Protein AF-A0A8C2HNK2-F1 (afdb_monomer_lite)

InterPro domains:
  IPR000242 Tyrosine-specific protein phosphatase, PTPase domain [PF00102] (19-70)
  IPR000242 Tyrosine-specific protein phosphatase, PTPase domain [PR00700] (31-38)
  IPR000242 Tyrosine-specific protein phosphatase, PTPase domain [PR00700] (49-69)
  IPR000242 Tyrosine-specific protein phosphatase, PTPase domain [PS50055] (1-70)
  IPR029021 Protein-tyrosine phosphatase-like [G3DSA:3.90.190.10] (4-71)
  IPR029021 Protein-tyrosine phosphatase-like [SSF52799] (19-69)
  IPR052074 Non-receptor Tyrosine-protein Phosphatases [PTHR46900] (20-70)

Sequence (74 aa):
MSDWSNQREQEEKPIQEHLDTTRVMLGKDGGYINANFIKMPVKDENFLYIACQGPLPTTLGDFWQMVWEKWRGG

Radius of gyration: 16.17 Å; chains: 1; bounding box: 48×22×40 Å

Secondary structure (DSSP, 8-state):
---HHHHHHHHHHHHHHHHHHTEEEETTTTEEEEEEEEEEEETTEEEEEEEEPPPPTTTHHHHHHHHHHHHT--

Structure (mmCIF, N/CA/C/O backbone):
data_AF-A0A8C2HNK2-F1
#
_entry.id   AF-A0A8C2HNK2-F1
#
loop_
_atom_site.group_PDB
_atom_site.id
_atom_site.type_symbol
_atom_site.label_atom_id
_atom_site.label_alt_id
_atom_site.label_comp_id
_atom_site.label_asym_id
_atom_site.label_entity_id
_atom_site.label_seq_id
_atom_site.pdbx_PDB_ins_code
_atom_site.Cartn_x
_atom_site.Cartn_y
_atom_site.Cartn_z
_atom_site.occupancy
_atom_site.B_iso_or_equiv
_atom_site.auth_seq_id
_atom_site.auth_comp_id
_atom_site.auth_asym_id
_atom_site.auth_atom_id
_atom_site.pdbx_PDB_model_num
ATOM 1 N N . MET A 1 1 ? 37.784 -0.162 19.444 1.00 49.16 1 MET A N 1
ATOM 2 C CA . MET A 1 1 ? 36.511 -0.757 18.991 1.00 49.16 1 MET A CA 1
ATOM 3 C C . MET A 1 1 ? 35.842 0.258 18.088 1.00 49.16 1 MET A C 1
ATOM 5 O O . MET A 1 1 ? 35.610 1.364 18.551 1.00 49.16 1 MET A O 1
ATOM 9 N N . SER A 1 2 ? 35.635 -0.058 16.810 1.00 58.41 2 SER A N 1
ATOM 10 C CA . SER A 1 2 ? 34.792 0.758 15.930 1.00 58.41 2 SER A CA 1
ATOM 11 C C . SER A 1 2 ? 33.371 0.788 16.494 1.00 58.41 2 SER A C 1
ATOM 13 O O . SER A 1 2 ? 32.881 -0.231 16.981 1.00 58.41 2 SER A O 1
ATOM 15 N N . ASP A 1 3 ? 32.745 1.959 16.494 1.00 73.19 3 ASP A N 1
ATOM 16 C CA . ASP A 1 3 ? 31.383 2.143 16.983 1.00 73.19 3 ASP A CA 1
ATOM 17 C C . ASP A 1 3 ? 30.374 1.613 15.952 1.00 73.19 3 ASP A C 1
ATOM 19 O O . ASP A 1 3 ? 29.998 2.290 14.996 1.00 73.19 3 ASP A O 1
ATOM 23 N N . TRP A 1 4 ? 29.964 0.361 16.148 1.00 62.12 4 TRP A N 1
ATOM 24 C CA . TRP A 1 4 ? 28.978 -0.346 15.326 1.00 62.12 4 TRP A CA 1
ATOM 25 C C . TRP A 1 4 ? 27.553 0.207 15.472 1.00 62.12 4 TRP A C 1
ATOM 27 O O . TRP A 1 4 ? 26.682 -0.131 14.672 1.00 62.12 4 TRP A O 1
ATOM 37 N N . SER A 1 5 ? 27.276 1.019 16.498 1.00 74.50 5 SER A N 1
ATOM 38 C CA . SER A 1 5 ? 25.944 1.607 16.703 1.00 74.50 5 SER A CA 1
ATOM 39 C C . SER A 1 5 ? 25.712 2.736 15.706 1.00 74.50 5 SER A C 1
ATOM 41 O O . SER A 1 5 ? 24.682 2.763 15.041 1.00 74.50 5 SER A O 1
ATOM 43 N N . ASN A 1 6 ? 26.724 3.584 15.517 1.00 77.56 6 ASN A N 1
ATOM 44 C CA . ASN A 1 6 ? 26.692 4.663 14.535 1.00 77.56 6 ASN A CA 1
ATOM 45 C C . ASN A 1 6 ? 26.618 4.137 13.086 1.00 77.56 6 ASN A C 1
ATOM 47 O O . ASN A 1 6 ? 25.975 4.750 12.242 1.00 77.56 6 ASN A O 1
ATOM 51 N N . GLN A 1 7 ? 27.233 2.982 12.791 1.00 73.25 7 GLN A N 1
ATOM 52 C CA . GLN A 1 7 ? 27.112 2.335 11.474 1.00 73.25 7 GLN A CA 1
ATOM 53 C C . GLN A 1 7 ? 25.703 1.791 11.216 1.00 73.25 7 GLN A C 1
ATOM 55 O O . GLN A 1 7 ? 25.155 2.044 10.149 1.00 73.25 7 GLN A O 1
ATOM 60 N N . ARG A 1 8 ? 25.083 1.120 12.197 1.00 73.75 8 ARG A N 1
ATOM 61 C CA . ARG A 1 8 ? 23.698 0.641 12.058 1.00 73.75 8 ARG A CA 1
ATOM 62 C C . ARG A 1 8 ? 22.711 1.784 11.873 1.00 73.75 8 ARG A C 1
ATOM 64 O O . ARG A 1 8 ? 21.853 1.700 11.009 1.00 73.75 8 ARG A O 1
ATOM 71 N N . GLU A 1 9 ? 22.879 2.880 12.607 1.00 75.81 9 GLU A N 1
ATOM 72 C CA . GLU A 1 9 ? 22.015 4.052 12.446 1.00 75.81 9 GLU A CA 1
ATOM 73 C C . GLU A 1 9 ? 22.172 4.699 11.054 1.00 75.81 9 GLU A C 1
ATOM 75 O O . GLU A 1 9 ? 21.187 5.126 10.449 1.00 75.81 9 GLU A O 1
ATOM 80 N N . GLN A 1 10 ? 23.394 4.730 10.505 1.00 74.31 10 GLN A N 1
ATOM 81 C CA . GLN A 1 10 ? 23.642 5.210 9.140 1.00 74.31 10 GLN A CA 1
ATOM 82 C C . GLN A 1 10 ? 23.093 4.278 8.056 1.00 74.31 10 GLN A C 1
ATOM 84 O O . GLN A 1 10 ? 22.731 4.766 6.990 1.00 74.31 10 GLN A O 1
ATOM 89 N N . GLU A 1 11 ? 23.023 2.971 8.306 1.00 78.50 11 GLU A N 1
ATOM 90 C CA . GLU A 1 11 ? 22.434 1.991 7.384 1.00 78.50 11 GLU A CA 1
ATOM 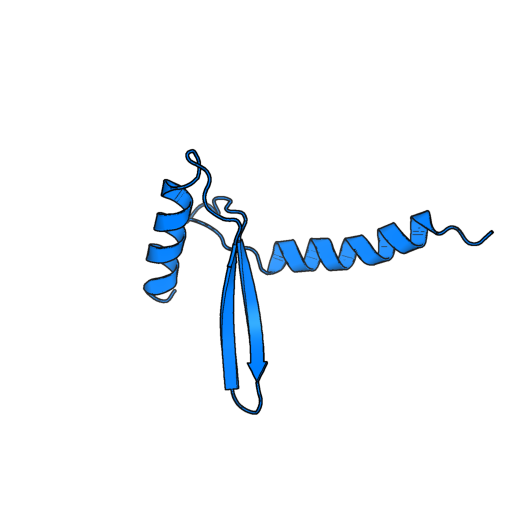91 C C . GLU A 1 11 ? 20.899 1.967 7.468 1.00 78.50 11 GLU A C 1
ATOM 93 O O . GLU A 1 11 ? 20.224 1.860 6.445 1.00 78.50 11 GLU A O 1
ATOM 98 N N . GLU A 1 12 ? 20.330 2.126 8.663 1.00 76.56 12 GLU A N 1
ATOM 99 C CA . GLU A 1 12 ? 18.882 2.113 8.899 1.00 76.56 12 GLU A CA 1
ATOM 100 C C . GLU A 1 12 ? 18.184 3.363 8.352 1.00 76.56 12 GLU A C 1
ATOM 102 O O . GLU A 1 12 ? 17.084 3.252 7.809 1.00 76.56 12 GLU A O 1
ATOM 107 N N . LYS A 1 13 ? 18.809 4.547 8.438 1.00 79.62 13 LYS A N 1
ATOM 108 C CA . LYS A 1 13 ? 18.193 5.797 7.955 1.00 79.62 13 LYS A CA 1
ATOM 109 C C . LYS A 1 13 ? 17.820 5.766 6.465 1.00 79.62 13 LYS A C 1
ATOM 111 O O . LYS A 1 13 ? 16.653 6.007 6.164 1.00 79.62 13 LYS A O 1
ATOM 116 N N . PRO A 1 14 ? 18.728 5.421 5.534 1.00 81.25 14 PRO A N 1
ATOM 117 C CA . PRO A 1 14 ? 18.392 5.293 4.119 1.00 81.25 14 PRO A CA 1
ATOM 118 C C . PRO A 1 14 ? 17.299 4.255 3.855 1.00 81.25 14 PRO A C 1
ATOM 120 O O . PRO A 1 14 ? 16.459 4.460 2.983 1.00 81.25 14 PRO A O 1
ATOM 123 N N . ILE A 1 15 ? 17.294 3.145 4.602 1.00 77.88 15 ILE A N 1
ATOM 124 C CA . ILE A 1 15 ? 16.279 2.093 4.465 1.00 77.88 15 ILE A CA 1
ATOM 125 C C . ILE A 1 15 ? 14.912 2.634 4.887 1.00 77.88 15 ILE A C 1
ATOM 127 O O . ILE A 1 15 ? 13.943 2.477 4.149 1.00 77.88 15 ILE A O 1
ATOM 131 N N . GLN A 1 16 ? 14.837 3.307 6.034 1.00 77.31 16 GLN A N 1
ATOM 132 C CA . GLN A 1 16 ? 13.600 3.893 6.541 1.00 77.31 16 GLN A CA 1
ATOM 133 C C . GLN A 1 16 ? 13.062 4.978 5.597 1.00 77.31 16 GLN A C 1
ATOM 135 O O . GLN A 1 16 ? 11.897 4.927 5.210 1.00 77.31 16 GLN A O 1
ATOM 140 N N . GLU A 1 17 ? 13.916 5.897 5.141 1.00 80.31 17 GLU A N 1
ATOM 141 C CA . GLU A 1 17 ? 13.543 6.930 4.166 1.00 80.31 17 GLU A CA 1
ATOM 142 C C . GLU A 1 17 ? 13.041 6.318 2.845 1.00 80.31 17 GLU A C 1
ATOM 144 O O . GLU A 1 17 ? 12.056 6.773 2.252 1.00 80.31 17 GLU A O 1
ATOM 149 N N . HIS A 1 18 ? 13.680 5.242 2.380 1.00 75.75 18 HIS A N 1
ATOM 150 C CA . HIS A 1 18 ? 13.250 4.531 1.180 1.00 75.75 18 HIS A CA 1
ATOM 151 C C . HIS A 1 18 ? 11.897 3.822 1.363 1.00 75.75 18 HIS A C 1
ATOM 153 O O . HIS A 1 18 ? 11.041 3.848 0.472 1.00 75.75 18 HIS A O 1
ATOM 159 N N . LEU A 1 19 ? 11.669 3.214 2.527 1.00 80.88 19 LEU A N 1
ATOM 160 C CA . LEU A 1 19 ? 10.387 2.597 2.864 1.00 80.88 19 LEU A CA 1
ATOM 161 C C . LEU A 1 19 ? 9.274 3.646 2.977 1.00 80.88 19 LEU A C 1
ATOM 163 O O . LEU A 1 19 ? 8.162 3.409 2.507 1.00 80.88 19 LEU A O 1
ATOM 167 N N . ASP A 1 20 ? 9.561 4.830 3.507 1.00 81.62 20 ASP A N 1
ATOM 168 C CA . ASP A 1 20 ? 8.561 5.894 3.619 1.00 81.62 20 ASP A CA 1
ATOM 169 C C . ASP A 1 20 ? 8.177 6.476 2.250 1.00 81.62 20 ASP A C 1
ATOM 171 O O . ASP A 1 20 ? 7.001 6.740 1.988 1.00 81.62 20 ASP A O 1
ATOM 175 N N . THR A 1 21 ? 9.140 6.618 1.335 1.00 88.19 21 THR A N 1
ATOM 176 C CA . THR A 1 21 ? 8.898 7.172 -0.014 1.00 88.19 21 THR A CA 1
ATOM 177 C C . THR A 1 21 ? 8.167 6.221 -0.962 1.00 88.19 21 THR A C 1
ATOM 179 O O . THR A 1 21 ? 7.546 6.673 -1.924 1.00 88.19 21 THR A O 1
ATOM 182 N N . THR A 1 22 ? 8.203 4.914 -0.701 1.00 92.19 22 THR A N 1
ATOM 183 C CA . THR A 1 22 ? 7.551 3.885 -1.537 1.00 92.19 22 THR A CA 1
ATOM 184 C C . THR A 1 22 ? 6.234 3.373 -0.954 1.00 92.19 22 THR A C 1
ATOM 186 O O . THR A 1 22 ? 5.590 2.499 -1.539 1.00 92.19 22 THR A O 1
ATOM 189 N N . ARG A 1 23 ? 5.814 3.913 0.192 1.00 94.06 23 ARG A N 1
ATOM 190 C CA . ARG A 1 23 ? 4.576 3.559 0.889 1.00 94.06 23 ARG A CA 1
ATOM 191 C C . ARG A 1 23 ? 3.337 3.691 -0.005 1.00 94.06 23 ARG A C 1
ATOM 193 O O . ARG A 1 23 ? 3.168 4.658 -0.748 1.00 94.06 23 ARG A O 1
ATOM 200 N N . VAL A 1 24 ? 2.385 2.779 0.181 1.00 94.12 24 VAL A N 1
ATOM 201 C CA . VAL A 1 24 ? 1.027 2.911 -0.353 1.00 94.12 24 VAL A CA 1
ATOM 202 C C . VAL A 1 24 ? 0.185 3.817 0.552 1.00 94.12 24 VAL A C 1
ATOM 204 O O . VAL A 1 24 ? 0.079 3.609 1.760 1.00 94.12 24 VAL A O 1
ATOM 207 N N . MET A 1 25 ? -0.437 4.836 -0.040 1.00 93.75 25 MET A N 1
ATOM 208 C CA . MET A 1 25 ? -1.362 5.738 0.653 1.00 93.75 25 MET A CA 1
ATOM 209 C C . MET A 1 25 ? -2.817 5.401 0.321 1.00 93.75 25 MET A C 1
ATOM 211 O O . MET A 1 25 ? -3.128 5.115 -0.840 1.00 93.75 25 MET A O 1
ATOM 215 N N . LEU A 1 26 ? -3.689 5.455 1.331 1.00 93.69 26 LEU A N 1
ATOM 216 C CA . LEU A 1 26 ? -5.131 5.230 1.200 1.00 93.69 26 LEU A CA 1
ATOM 217 C C . LEU A 1 26 ? -5.911 6.540 1.131 1.00 93.69 26 LEU A C 1
ATOM 219 O O . LEU A 1 26 ? -5.676 7.454 1.927 1.00 93.69 26 LEU A O 1
ATOM 223 N N . GLY A 1 27 ? -6.893 6.603 0.235 1.00 90.94 27 GLY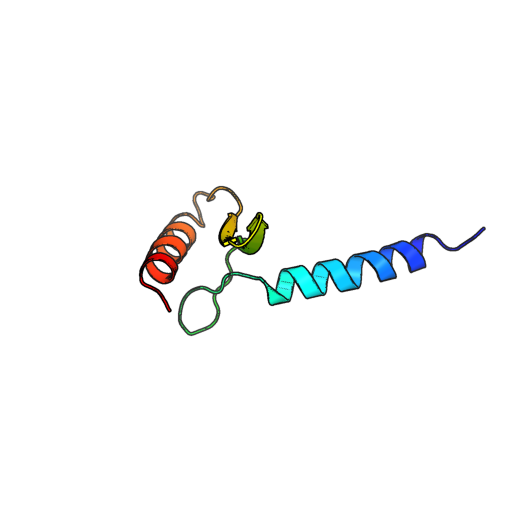 A N 1
ATOM 224 C CA . GLY A 1 27 ? -7.767 7.761 0.105 1.00 90.94 27 GLY A CA 1
ATOM 225 C C . GLY A 1 27 ? -7.020 9.046 -0.268 1.00 90.94 27 GLY A C 1
ATOM 226 O O . GLY A 1 27 ? -5.853 9.039 -0.659 1.00 90.94 27 GLY A O 1
ATOM 227 N N . LYS A 1 28 ? -7.716 10.181 -0.164 1.00 88.00 28 LYS A N 1
ATOM 228 C CA . LYS A 1 28 ? -7.164 11.498 -0.530 1.00 88.00 28 LYS A CA 1
ATOM 229 C C . LYS A 1 28 ? -6.298 12.115 0.568 1.00 88.00 28 LYS A C 1
ATOM 231 O O . LYS A 1 28 ? -5.409 12.899 0.260 1.00 88.00 28 LYS A O 1
ATOM 236 N N . ASP A 1 29 ? -6.539 11.725 1.816 1.00 90.4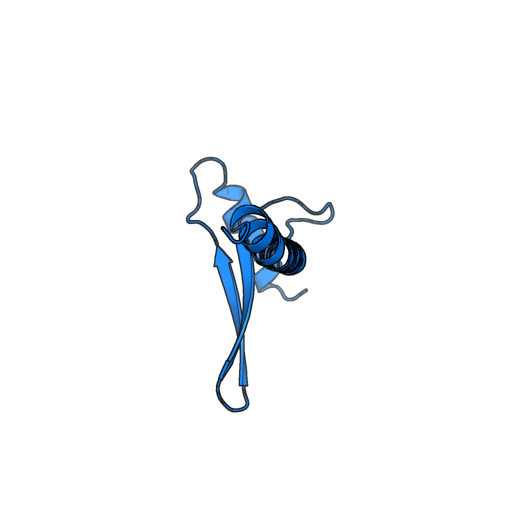4 29 ASP A N 1
ATOM 237 C CA . ASP A 1 29 ? -5.897 12.317 2.994 1.00 90.44 29 ASP A CA 1
ATOM 238 C C . ASP A 1 29 ? -4.616 11.579 3.416 1.00 90.44 29 ASP A C 1
ATOM 240 O O . ASP A 1 29 ? -4.026 11.888 4.448 1.00 90.44 29 ASP A O 1
ATOM 244 N N . GLY A 1 30 ? -4.167 10.591 2.633 1.00 89.00 30 GLY A N 1
ATOM 245 C CA . GLY A 1 30 ? -2.919 9.882 2.907 1.00 89.00 30 GLY A CA 1
ATOM 246 C C . GLY A 1 30 ? -3.014 8.897 4.075 1.00 89.00 30 GLY A C 1
ATOM 247 O O . GLY A 1 30 ? -2.101 8.819 4.900 1.00 89.00 30 GLY A O 1
ATOM 248 N N . GLY A 1 31 ? -4.097 8.119 4.146 1.00 91.88 31 GLY A N 1
ATOM 249 C CA . GLY A 1 31 ? -4.286 7.062 5.140 1.00 91.88 31 GLY A CA 1
ATOM 250 C C . GLY A 1 31 ? -3.158 6.024 5.116 1.00 91.88 31 GLY A C 1
ATOM 251 O O . GLY A 1 31 ? -2.497 5.812 4.089 1.00 91.88 31 GLY A O 1
ATOM 252 N N . TYR A 1 32 ? -2.885 5.418 6.272 1.00 93.25 32 TYR A N 1
ATOM 253 C CA . TYR A 1 32 ? -1.802 4.450 6.440 1.00 93.25 32 TYR A CA 1
ATOM 254 C C . TYR A 1 32 ? -2.288 3.025 6.211 1.00 93.25 32 TYR A C 1
ATOM 256 O O . TYR A 1 32 ? -3.282 2.597 6.786 1.00 93.25 32 TYR A O 1
ATOM 264 N N . ILE A 1 33 ? -1.520 2.281 5.424 1.00 95.12 33 ILE A N 1
ATOM 265 C CA . ILE A 1 33 ? -1.561 0.827 5.375 1.00 95.12 33 ILE A CA 1
ATOM 266 C C . ILE A 1 33 ? -0.121 0.324 5.312 1.00 95.12 33 ILE A C 1
ATOM 268 O O . ILE A 1 33 ? 0.740 0.970 4.713 1.00 95.12 33 ILE A O 1
ATOM 272 N N . ASN A 1 34 ? 0.148 -0.819 5.941 1.00 94.88 34 ASN A N 1
ATOM 273 C CA . ASN A 1 34 ? 1.462 -1.454 5.909 1.00 94.88 34 ASN A CA 1
ATOM 274 C C . ASN A 1 34 ? 1.684 -2.149 4.555 1.00 94.88 34 ASN A C 1
ATOM 276 O O . ASN A 1 34 ? 1.507 -3.366 4.415 1.00 94.88 34 ASN A O 1
ATOM 280 N N . ALA A 1 35 ? 1.976 -1.335 3.544 1.00 95.19 35 ALA A N 1
ATOM 281 C CA . ALA A 1 35 ? 2.229 -1.766 2.185 1.00 95.19 35 ALA A CA 1
ATOM 282 C C . ALA A 1 35 ? 3.150 -0.787 1.446 1.00 95.19 35 ALA A C 1
ATOM 284 O O . ALA A 1 35 ? 3.063 0.430 1.627 1.00 95.19 35 ALA A O 1
ATOM 285 N N . ASN A 1 36 ? 3.968 -1.325 0.547 1.00 95.50 36 ASN A N 1
ATOM 286 C CA . ASN A 1 36 ? 4.932 -0.589 -0.262 1.00 95.50 36 ASN A CA 1
ATOM 287 C C . ASN A 1 36 ? 4.843 -1.013 -1.727 1.00 95.50 36 ASN A C 1
ATOM 289 O O . ASN A 1 36 ? 4.648 -2.191 -2.042 1.00 95.50 36 ASN A O 1
ATOM 293 N N . PHE A 1 37 ? 5.036 -0.054 -2.628 1.00 95.06 37 PHE A N 1
ATOM 294 C CA . PHE A 1 37 ? 5.272 -0.335 -4.035 1.00 95.06 37 PHE A CA 1
ATOM 295 C C . PHE A 1 37 ? 6.678 -0.904 -4.231 1.00 95.06 37 PHE A C 1
ATOM 297 O O . PHE A 1 37 ? 7.662 -0.338 -3.760 1.00 95.06 37 PHE A O 1
ATOM 304 N N . ILE A 1 38 ? 6.774 -1.995 -4.986 1.00 93.62 38 ILE A N 1
ATOM 305 C CA . ILE A 1 38 ? 8.040 -2.588 -5.414 1.00 93.62 38 ILE A CA 1
ATOM 306 C C . ILE A 1 38 ? 8.085 -2.552 -6.933 1.00 93.62 38 ILE A C 1
ATOM 308 O O . ILE A 1 38 ? 7.275 -3.193 -7.604 1.00 93.62 38 ILE A O 1
ATOM 312 N N . LYS A 1 39 ? 9.054 -1.817 -7.478 1.00 92.81 39 LYS A N 1
ATOM 313 C CA . LYS A 1 39 ? 9.355 -1.823 -8.909 1.00 92.81 39 LYS A CA 1
ATOM 314 C C . LYS A 1 39 ? 10.541 -2.745 -9.160 1.00 92.81 39 LYS A C 1
ATOM 316 O O . LYS A 1 39 ? 11.640 -2.476 -8.686 1.00 92.81 39 LYS A O 1
ATOM 321 N N . MET A 1 40 ? 10.315 -3.814 -9.913 1.00 92.50 40 MET A N 1
ATOM 322 C CA . MET A 1 40 ? 11.332 -4.808 -10.231 1.00 92.50 40 MET A CA 1
ATOM 323 C C . MET A 1 40 ? 11.618 -4.808 -11.740 1.00 92.50 40 MET A C 1
ATOM 325 O O . MET A 1 40 ? 10.759 -5.233 -12.519 1.00 92.50 40 MET A O 1
ATOM 329 N N . PRO A 1 41 ? 12.799 -4.337 -12.177 1.00 94.00 41 PRO A N 1
ATOM 330 C CA . PRO A 1 41 ? 13.224 -4.481 -13.561 1.00 94.00 41 PRO A CA 1
ATOM 331 C C . PRO A 1 41 ? 13.621 -5.937 -13.839 1.00 94.00 41 PRO A C 1
ATOM 333 O O . PRO A 1 41 ? 14.434 -6.518 -13.118 1.00 94.00 41 PRO A O 1
ATOM 336 N N . VAL A 1 42 ? 13.059 -6.530 -14.891 1.00 93.38 42 VAL A N 1
ATOM 337 C CA . VAL A 1 42 ? 13.401 -7.877 -15.363 1.00 93.38 42 VAL A CA 1
ATOM 338 C C . VAL A 1 42 ? 13.593 -7.810 -16.873 1.00 93.38 42 VAL A C 1
ATOM 340 O O . VAL A 1 42 ? 12.634 -7.639 -17.622 1.00 93.38 42 VAL A O 1
ATOM 343 N N . LYS A 1 43 ? 14.846 -7.965 -17.322 1.00 92.94 43 LYS A N 1
ATOM 344 C CA . LYS A 1 43 ? 15.256 -7.715 -18.715 1.00 92.94 43 LYS A CA 1
ATOM 345 C C . LYS A 1 43 ? 14.851 -6.294 -19.142 1.00 92.94 43 LYS A C 1
ATOM 347 O O . LYS A 1 43 ? 15.245 -5.341 -18.478 1.00 92.94 43 LYS A O 1
ATOM 352 N N . ASP A 1 44 ? 14.055 -6.172 -20.201 1.00 94.12 44 ASP A N 1
ATOM 353 C CA . ASP A 1 44 ? 13.601 -4.903 -20.773 1.00 94.12 44 ASP A CA 1
ATOM 354 C C . ASP A 1 44 ? 12.233 -4.452 -20.224 1.00 94.12 44 ASP A C 1
ATOM 356 O O . ASP A 1 44 ? 11.664 -3.462 -20.682 1.00 94.12 44 ASP A O 1
ATOM 360 N N . GLU A 1 45 ? 11.694 -5.162 -19.227 1.00 93.75 45 GLU A N 1
ATOM 361 C CA . GLU A 1 45 ? 10.386 -4.890 -18.630 1.00 93.75 45 GLU A CA 1
ATOM 362 C C . GLU A 1 45 ? 10.510 -4.413 -1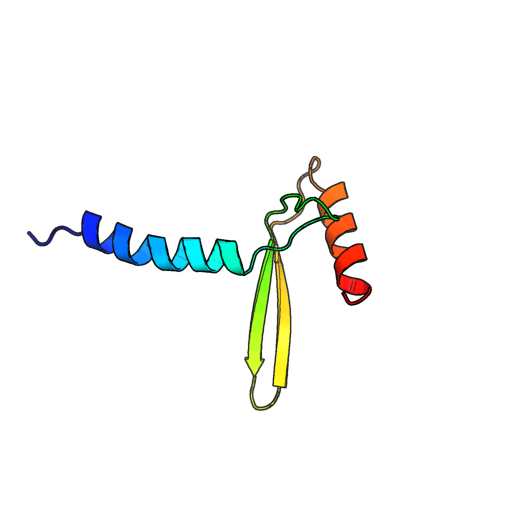7.178 1.00 93.75 45 GLU A C 1
ATOM 364 O O . GLU A 1 45 ? 11.437 -4.767 -16.448 1.00 93.75 45 GLU A O 1
ATOM 369 N N . ASN A 1 46 ? 9.543 -3.604 -16.736 1.00 92.06 46 ASN A N 1
ATOM 370 C CA . ASN A 1 46 ? 9.417 -3.187 -15.343 1.00 92.06 46 ASN A CA 1
ATOM 371 C C . ASN A 1 46 ? 8.113 -3.728 -14.765 1.00 92.06 46 ASN A C 1
ATOM 373 O O . ASN A 1 46 ? 7.032 -3.324 -15.194 1.00 92.06 46 ASN A O 1
ATOM 377 N N . PHE A 1 47 ? 8.221 -4.573 -13.748 1.00 92.44 47 PHE A N 1
ATOM 378 C CA . PHE A 1 47 ? 7.075 -5.092 -13.020 1.00 92.44 47 PHE A CA 1
ATOM 379 C C . PHE A 1 47 ? 6.811 -4.241 -11.782 1.00 92.44 47 PHE A C 1
ATOM 381 O O . PHE A 1 47 ? 7.732 -3.931 -11.025 1.00 92.44 47 PHE A O 1
ATOM 388 N N . LEU A 1 48 ? 5.552 -3.859 -11.577 1.00 92.56 48 LEU A N 1
ATOM 389 C CA . LEU A 1 48 ? 5.111 -3.130 -10.394 1.00 92.56 48 LEU A CA 1
ATOM 390 C C . LEU A 1 48 ? 4.284 -4.060 -9.508 1.00 92.56 48 LEU A C 1
ATOM 392 O O . LEU A 1 48 ? 3.272 -4.606 -9.944 1.00 92.56 48 LEU A O 1
ATOM 396 N N . TYR A 1 49 ? 4.710 -4.204 -8.260 1.00 93.75 49 TYR A N 1
ATOM 397 C CA . TYR A 1 49 ? 4.03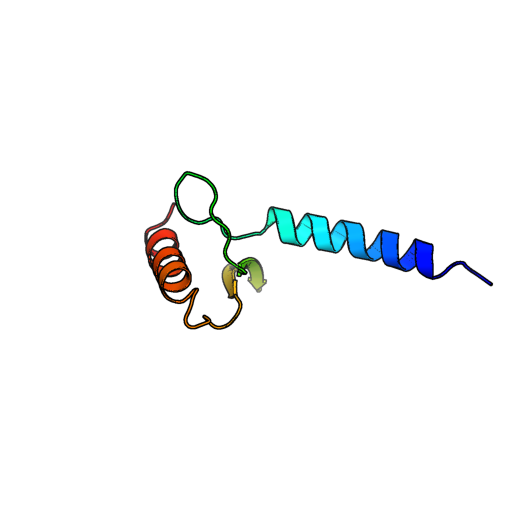2 -4.986 -7.236 1.00 93.75 49 TYR A CA 1
ATOM 398 C C . TYR A 1 49 ? 3.692 -4.113 -6.036 1.00 93.75 49 TYR A C 1
ATOM 400 O O . TYR A 1 49 ? 4.282 -3.052 -5.829 1.00 93.75 49 TYR A O 1
ATOM 408 N N . ILE A 1 50 ? 2.770 -4.603 -5.214 1.00 95.19 50 ILE A N 1
ATOM 409 C CA . ILE A 1 50 ? 2.550 -4.101 -3.863 1.00 95.19 50 ILE A CA 1
ATOM 410 C C . ILE A 1 50 ? 2.905 -5.234 -2.907 1.00 95.19 50 ILE A C 1
ATOM 412 O O . ILE A 1 50 ? 2.238 -6.269 -2.897 1.00 95.19 50 ILE A O 1
ATOM 416 N N . ALA A 1 51 ? 3.957 -5.042 -2.116 1.00 95.31 51 ALA A N 1
ATOM 417 C CA . ALA A 1 51 ? 4.230 -5.902 -0.974 1.00 95.31 51 ALA A CA 1
ATOM 418 C C . ALA A 1 51 ? 3.483 -5.342 0.230 1.00 95.31 51 ALA A C 1
ATOM 420 O O . ALA A 1 51 ? 3.559 -4.147 0.506 1.00 95.31 51 ALA A O 1
ATOM 421 N N . CYS A 1 52 ? 2.740 -6.190 0.930 1.00 95.38 52 CYS A N 1
ATOM 422 C CA . CYS A 1 52 ? 1.946 -5.775 2.075 1.00 95.38 52 CYS A CA 1
ATOM 423 C C . CYS A 1 52 ? 1.920 -6.853 3.149 1.00 95.38 52 CYS A C 1
ATOM 425 O O . CYS A 1 52 ? 2.126 -8.041 2.882 1.00 95.38 52 CYS A O 1
ATOM 427 N N . GLN A 1 53 ? 1.642 -6.421 4.374 1.00 94.12 53 GLN A N 1
ATOM 428 C CA . GLN A 1 53 ? 1.296 -7.332 5.452 1.00 94.12 53 GLN A CA 1
ATOM 429 C C . GLN A 1 53 ? -0.036 -8.033 5.138 1.00 94.12 53 GLN A C 1
ATOM 431 O O . GLN A 1 53 ? -0.965 -7.414 4.616 1.00 94.12 53 GLN A O 1
ATOM 436 N N . GLY A 1 54 ? -0.158 -9.310 5.515 1.00 93.12 54 GLY A N 1
ATOM 437 C CA . GLY A 1 54 ? -1.458 -9.984 5.518 1.00 93.12 54 GLY A CA 1
ATOM 438 C C . GLY A 1 54 ? -2.475 -9.205 6.371 1.00 93.12 54 GLY A C 1
ATOM 439 O O . GLY A 1 54 ? -2.120 -8.771 7.473 1.00 93.12 54 GLY A O 1
ATOM 440 N N . PRO A 1 55 ? -3.717 -9.000 5.891 1.00 94.75 55 PRO A N 1
ATOM 441 C CA . PRO A 1 55 ? -4.681 -8.159 6.586 1.00 94.75 55 PRO A CA 1
ATOM 442 C C . PRO A 1 55 ? -5.023 -8.733 7.962 1.00 94.75 55 PRO A C 1
ATOM 444 O O . PRO A 1 55 ? -5.291 -9.926 8.114 1.00 94.75 55 PRO A O 1
ATOM 447 N N . LEU A 1 56 ? -5.041 -7.860 8.965 1.00 95.44 56 LEU A N 1
ATOM 448 C CA . LEU A 1 56 ? -5.576 -8.166 10.287 1.00 95.44 56 LEU A CA 1
ATOM 449 C C . LEU A 1 56 ? -7.100 -7.959 10.260 1.00 95.44 56 LEU A C 1
ATOM 451 O O . LEU A 1 56 ? -7.591 -7.210 9.413 1.00 95.44 56 LEU A O 1
ATOM 455 N N . PRO A 1 57 ? -7.876 -8.531 11.202 1.00 96.06 57 PRO A N 1
ATOM 456 C CA . PRO A 1 57 ? -9.319 -8.284 11.269 1.00 96.06 57 PRO A CA 1
ATOM 457 C C . PRO A 1 57 ? -9.689 -6.792 11.295 1.00 96.06 57 PRO A C 1
ATOM 459 O O . PRO A 1 57 ? -10.700 -6.398 10.723 1.00 96.06 57 PRO A O 1
ATOM 462 N N . THR A 1 58 ? -8.850 -5.957 11.914 1.00 95.06 58 THR A N 1
ATOM 463 C CA . THR A 1 58 ? -9.036 -4.502 12.006 1.00 95.06 58 THR A CA 1
ATOM 464 C C . THR A 1 58 ? -8.627 -3.734 10.749 1.00 95.06 58 THR A C 1
ATOM 466 O O . THR A 1 58 ? -9.092 -2.615 10.577 1.00 95.06 58 THR A O 1
ATOM 469 N N . THR A 1 59 ? -7.796 -4.310 9.873 1.00 95.44 59 THR A N 1
ATOM 470 C CA . THR A 1 59 ? -7.276 -3.655 8.655 1.00 95.44 59 THR A CA 1
ATOM 471 C C . THR A 1 59 ? -7.778 -4.305 7.364 1.00 95.44 59 THR A C 1
ATOM 473 O O . THR A 1 59 ? -7.332 -3.969 6.268 1.00 95.44 59 THR A O 1
ATOM 476 N N . LEU A 1 60 ? -8.731 -5.237 7.455 1.00 97.00 60 LEU A N 1
ATOM 477 C CA . LEU A 1 60 ? -9.300 -5.914 6.288 1.00 97.00 60 LEU A CA 1
ATOM 478 C C . LEU A 1 60 ? -10.023 -4.938 5.343 1.00 97.00 60 LEU A C 1
ATOM 480 O O . LEU A 1 60 ? -9.952 -5.097 4.126 1.00 97.00 60 LEU A O 1
ATOM 484 N N . GLY A 1 61 ? -10.695 -3.923 5.896 1.00 96.44 61 GLY A N 1
ATOM 485 C CA . GLY A 1 61 ? -11.318 -2.855 5.107 1.00 96.44 61 GLY A CA 1
ATOM 486 C C . GLY A 1 61 ? -10.280 -2.038 4.338 1.00 96.44 61 GLY A C 1
ATOM 487 O O . GLY A 1 61 ? -10.394 -1.891 3.122 1.00 96.44 61 GLY A O 1
ATOM 488 N N . ASP A 1 62 ? -9.225 -1.606 5.031 1.00 96.12 62 ASP A N 1
ATOM 489 C CA . ASP A 1 62 ? -8.097 -0.857 4.464 1.00 96.12 62 ASP A CA 1
ATOM 490 C C . ASP A 1 62 ? -7.408 -1.637 3.336 1.00 96.12 62 ASP A C 1
ATOM 492 O O . ASP A 1 62 ? -7.080 -1.083 2.285 1.00 96.12 62 ASP A O 1
ATOM 496 N N . PHE A 1 63 ? -7.243 -2.952 3.516 1.00 96.44 63 PHE A N 1
ATOM 497 C CA . PHE A 1 63 ? -6.687 -3.839 2.497 1.00 96.44 63 PHE A CA 1
ATOM 498 C C . PHE A 1 63 ? -7.529 -3.845 1.217 1.00 96.44 63 PHE A C 1
ATOM 500 O O . PHE A 1 63 ? -6.993 -3.672 0.121 1.00 96.44 63 PHE A O 1
ATOM 507 N N . TRP A 1 64 ? -8.850 -3.999 1.325 1.00 95.94 64 TRP A N 1
ATOM 508 C CA . TRP A 1 64 ? -9.710 -3.984 0.140 1.00 95.94 64 TRP A CA 1
ATOM 509 C C . TRP A 1 64 ? -9.835 -2.594 -0.485 1.00 95.94 64 TRP A C 1
ATOM 511 O O . TRP A 1 64 ? -9.899 -2.492 -1.713 1.00 95.94 64 TRP A O 1
ATOM 521 N N . GLN A 1 65 ? -9.792 -1.528 0.319 1.00 95.56 65 GLN A N 1
ATOM 522 C CA . GLN A 1 65 ? -9.699 -0.161 -0.187 1.00 95.56 65 GLN A CA 1
ATOM 523 C C . GLN A 1 65 ? -8.426 0.031 -1.023 1.00 95.56 65 GLN A C 1
ATOM 525 O O . GLN A 1 65 ? -8.512 0.535 -2.144 1.00 95.56 65 GLN A O 1
ATOM 530 N N . MET A 1 66 ? -7.270 -0.431 -0.529 1.00 95.50 66 MET A N 1
ATOM 531 C CA . MET A 1 66 ? -6.009 -0.407 -1.275 1.00 95.50 66 MET A CA 1
ATOM 532 C C . MET A 1 66 ? -6.154 -1.100 -2.632 1.00 95.50 66 MET A C 1
ATOM 534 O O . MET A 1 66 ? -5.833 -0.507 -3.662 1.00 95.50 66 MET A O 1
ATOM 538 N N . VAL A 1 67 ? -6.647 -2.344 -2.642 1.00 94.56 67 VAL A N 1
ATOM 539 C CA . VAL A 1 67 ? -6.805 -3.136 -3.874 1.00 94.56 67 VAL A CA 1
ATOM 540 C C . VAL A 1 67 ? -7.673 -2.389 -4.882 1.00 94.56 67 VAL A C 1
ATOM 542 O O . VAL A 1 67 ? -7.303 -2.264 -6.048 1.00 94.56 67 VAL A O 1
ATOM 545 N N . TRP A 1 68 ? -8.803 -1.849 -4.428 1.00 93.62 68 TRP A N 1
ATOM 546 C CA . TRP A 1 68 ? -9.740 -1.142 -5.290 1.00 93.62 68 TRP A CA 1
ATOM 547 C C . TRP A 1 68 ? -9.163 0.150 -5.874 1.00 93.62 68 TRP A C 1
ATOM 549 O O . TRP A 1 68 ? -9.274 0.384 -7.078 1.00 93.62 68 TRP A O 1
ATOM 559 N N . GLU A 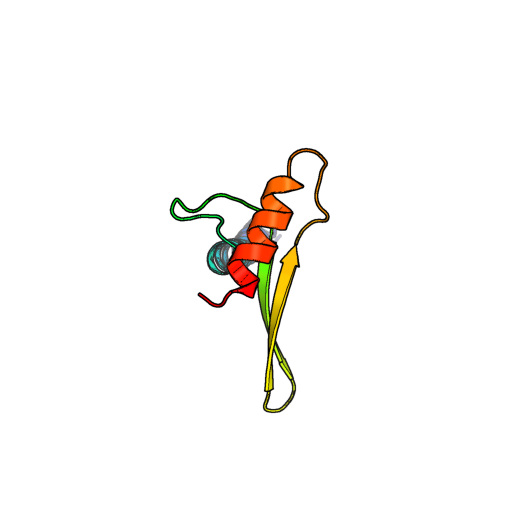1 69 ? -8.529 0.981 -5.044 1.00 93.69 69 GLU A N 1
ATOM 560 C CA . GLU A 1 69 ? -7.932 2.243 -5.485 1.00 93.69 69 GLU A CA 1
ATOM 561 C C . GLU A 1 69 ? -6.786 2.020 -6.472 1.00 93.69 69 GLU A C 1
ATOM 563 O O . GLU A 1 69 ? -6.678 2.754 -7.452 1.00 93.69 69 GLU A O 1
ATOM 568 N N . LYS A 1 70 ? -5.927 1.019 -6.233 1.00 90.81 70 LYS A N 1
ATOM 569 C CA . LYS A 1 70 ? -4.738 0.807 -7.073 1.00 90.81 70 LYS A CA 1
ATOM 570 C C . LYS A 1 70 ? -5.047 0.020 -8.344 1.00 90.81 70 LYS A C 1
ATOM 572 O O . LYS A 1 70 ? -4.371 0.219 -9.348 1.00 90.81 70 LYS A O 1
ATOM 577 N N . TRP A 1 71 ? -6.099 -0.802 -8.347 1.00 85.06 71 TRP A N 1
ATOM 578 C CA . TRP A 1 71 ? -6.557 -1.494 -9.555 1.00 85.06 71 TRP A CA 1
ATOM 579 C C . TRP A 1 71 ? -7.072 -0.536 -10.634 1.00 85.06 71 TRP A C 1
ATOM 581 O O . TRP A 1 71 ? -6.907 -0.804 -11.822 1.00 85.06 71 TRP A O 1
ATOM 591 N N . ARG A 1 72 ? -7.680 0.592 -10.247 1.00 72.06 72 ARG A N 1
ATOM 592 C CA . ARG A 1 72 ? -8.296 1.513 -11.212 1.00 72.06 72 ARG A CA 1
ATOM 593 C C . ARG A 1 72 ? -7.325 2.339 -12.049 1.00 72.06 72 ARG A C 1
ATOM 595 O O . ARG A 1 72 ? -7.785 2.966 -12.996 1.00 72.06 72 ARG A O 1
ATOM 602 N N . GLY A 1 73 ? -6.027 2.293 -11.749 1.00 62.78 73 GLY A N 1
ATOM 603 C CA . GLY A 1 73 ? -5.057 3.222 -12.316 1.00 62.78 73 GLY A CA 1
ATOM 604 C C . GLY A 1 73 ? -5.297 4.621 -11.752 1.00 62.78 73 GLY A C 1
ATOM 605 O O . GLY A 1 73 ? -6.319 5.246 -12.028 1.00 62.78 73 GLY A O 1
ATOM 606 N N . GLY A 1 74 ? -4.374 5.084 -10.911 1.00 49.84 74 GLY A N 1
ATOM 607 C CA . GLY A 1 74 ? -4.224 6.521 -10.679 1.00 49.84 74 GLY A CA 1
ATOM 608 C C . GLY A 1 74 ? -3.721 7.211 -11.938 1.00 49.84 74 GLY A C 1
ATOM 609 O O . GLY A 1 74 ? -3.016 6.535 -12.724 1.00 49.84 74 GLY A O 1
#

Organism: Cyprinus carpio (NCBI:txid7962)

pLDDT: mean 87.03, std 11.23, range [49.16, 97.0]

Foldseek 3Di:
DPDVVVVVVVVVVVVVVVQVVQADAFDPVGHDFQKGWDWDDDPPDIDIDIDHDDDDPVCPVVVVRSVVVVVVPD